Protein AF-A0A7V9AX51-F1 (afdb_monomer)

Structure (mmCIF, N/CA/C/O backbone):
data_AF-A0A7V9AX51-F1
#
_entry.id   AF-A0A7V9AX51-F1
#
loop_
_atom_site.group_PDB
_atom_site.id
_atom_site.type_symbol
_atom_site.label_atom_id
_atom_site.label_alt_id
_atom_site.label_comp_id
_atom_site.label_asym_id
_atom_site.label_entity_id
_atom_site.label_seq_id
_atom_site.pdbx_PDB_ins_code
_atom_site.Cartn_x
_atom_site.Cartn_y
_atom_site.Cartn_z
_atom_site.occupancy
_atom_site.B_iso_or_equiv
_atom_site.auth_seq_id
_atom_site.auth_comp_id
_atom_site.auth_asym_id
_atom_site.auth_atom_id
_atom_site.pdbx_PDB_model_num
ATOM 1 N N . MET A 1 1 ? -10.510 18.516 -19.518 1.00 35.62 1 MET A N 1
ATOM 2 C CA . MET A 1 1 ? -10.240 17.062 -1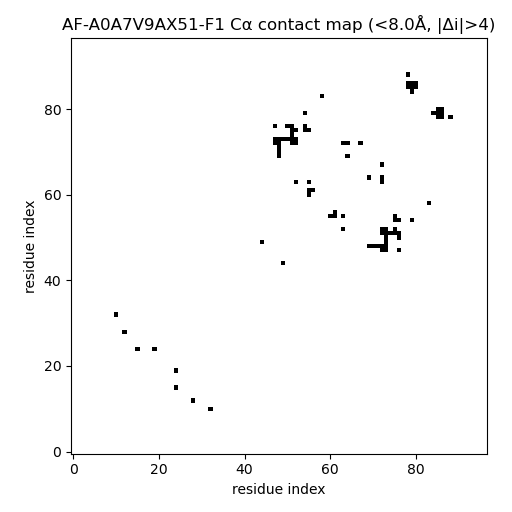9.536 1.00 35.62 1 MET A CA 1
ATOM 3 C C . MET A 1 1 ? -10.490 16.549 -18.130 1.00 35.62 1 MET A C 1
ATOM 5 O O . MET A 1 1 ? -9.690 16.837 -17.254 1.00 35.62 1 MET A O 1
ATOM 9 N N . SER A 1 2 ? -11.644 15.927 -17.887 1.00 38.84 2 SER A N 1
ATOM 10 C CA . SER A 1 2 ? -12.017 15.444 -16.553 1.00 38.84 2 SER A CA 1
ATOM 11 C C . SER A 1 2 ? -11.214 14.190 -16.212 1.00 38.84 2 SER A C 1
ATOM 13 O O . SER A 1 2 ? -11.202 13.239 -16.995 1.00 38.84 2 SER A O 1
ATOM 15 N N . GLU A 1 3 ? -10.517 14.198 -15.075 1.00 40.16 3 GLU A N 1
ATOM 16 C CA . GLU A 1 3 ? -9.832 13.015 -14.554 1.00 40.16 3 GLU A CA 1
ATOM 17 C C . GLU A 1 3 ? -10.836 11.867 -14.355 1.00 40.16 3 GLU A C 1
ATOM 19 O O . GLU A 1 3 ? -11.946 12.095 -13.865 1.00 40.16 3 GLU A O 1
ATOM 24 N N . PRO A 1 4 ? -10.481 10.618 -14.699 1.00 44.00 4 PRO A N 1
ATOM 25 C CA . PRO A 1 4 ? -11.334 9.487 -14.393 1.00 44.00 4 PRO A CA 1
ATOM 26 C C . PRO A 1 4 ? -11.396 9.321 -12.871 1.00 44.00 4 PRO A C 1
ATOM 28 O O . PRO A 1 4 ? -10.419 8.904 -12.244 1.00 44.00 4 PRO A O 1
ATOM 31 N N . HIS A 1 5 ? -12.554 9.619 -12.275 1.00 43.22 5 HIS A N 1
ATOM 32 C CA . HIS A 1 5 ? -12.878 9.236 -10.904 1.00 43.22 5 HIS A CA 1
ATOM 33 C C . HIS A 1 5 ? -12.772 7.711 -10.785 1.00 43.22 5 HIS A C 1
ATOM 35 O O . HIS A 1 5 ? -13.726 6.975 -11.044 1.00 43.22 5 HIS A O 1
ATOM 41 N N . ARG A 1 6 ? -11.598 7.203 -10.390 1.00 52.00 6 ARG A N 1
ATOM 42 C CA . ARG A 1 6 ? -11.491 5.838 -9.877 1.00 52.00 6 ARG A CA 1
ATOM 43 C C . ARG A 1 6 ? -12.428 5.764 -8.681 1.00 52.00 6 ARG A C 1
ATOM 45 O O . ARG A 1 6 ? -12.170 6.421 -7.674 1.00 52.00 6 ARG A O 1
ATOM 52 N N . ARG A 1 7 ? -13.508 4.986 -8.801 1.00 53.22 7 ARG A N 1
ATOM 53 C CA . ARG A 1 7 ? -14.379 4.645 -7.673 1.00 53.22 7 ARG A CA 1
ATOM 54 C C . ARG A 1 7 ? -13.472 4.135 -6.556 1.00 53.22 7 ARG A C 1
ATOM 56 O O . ARG A 1 7 ? -12.853 3.081 -6.702 1.00 53.22 7 ARG A O 1
ATOM 63 N N . ARG A 1 8 ? -13.314 4.919 -5.485 1.00 56.97 8 ARG A N 1
ATOM 64 C CA . ARG A 1 8 ? -12.674 4.437 -4.261 1.00 56.97 8 ARG A CA 1
ATOM 65 C C . ARG A 1 8 ? -13.496 3.227 -3.836 1.00 56.97 8 ARG A C 1
ATOM 67 O O . ARG A 1 8 ? -14.701 3.353 -3.653 1.00 56.97 8 ARG A O 1
ATOM 74 N N . SER A 1 9 ? -12.867 2.057 -3.765 1.00 62.09 9 SER A N 1
ATOM 75 C CA . SER A 1 9 ? -13.487 0.877 -3.169 1.00 62.09 9 SER A CA 1
ATOM 76 C C . SER A 1 9 ? -13.896 1.263 -1.747 1.00 62.09 9 SER A C 1
ATOM 78 O O . SER A 1 9 ? -13.016 1.527 -0.920 1.00 62.09 9 SER A O 1
ATOM 80 N N . MET A 1 10 ? -15.198 1.388 -1.505 1.00 70.12 10 MET A N 1
ATOM 81 C CA . MET A 1 10 ? -15.731 1.685 -0.183 1.00 70.12 10 MET A CA 1
ATOM 82 C C . MET A 1 10 ? -15.415 0.479 0.701 1.00 70.12 10 MET A C 1
ATOM 84 O O . MET A 1 10 ? -15.712 -0.650 0.314 1.00 70.12 10 MET A O 1
ATOM 88 N N . LEU A 1 11 ? -14.700 0.703 1.801 1.00 76.19 11 LEU A N 1
ATOM 89 C CA . LEU A 1 11 ? -14.443 -0.353 2.772 1.00 76.19 11 LEU A CA 1
ATOM 90 C C . LEU A 1 11 ? -15.652 -0.436 3.689 1.00 76.19 11 LEU A C 1
ATOM 92 O O . LEU A 1 11 ? -16.159 0.592 4.128 1.00 76.19 11 LEU A O 1
ATOM 96 N N . GLU A 1 12 ? -16.096 -1.655 3.954 1.00 84.25 12 GLU A N 1
ATOM 97 C CA . GLU A 1 12 ? -17.201 -1.934 4.857 1.00 84.25 12 GLU A CA 1
ATOM 98 C C . GLU A 1 12 ? -16.677 -2.781 6.013 1.00 84.25 12 GLU A C 1
ATOM 100 O O . GLU A 1 12 ? -15.923 -3.737 5.809 1.00 84.25 12 GLU A O 1
ATOM 105 N N . VAL A 1 13 ? -17.047 -2.406 7.236 1.00 83.38 13 VAL A N 1
ATOM 106 C CA . VAL A 1 13 ? -16.735 -3.198 8.424 1.00 83.38 13 VAL A CA 1
ATOM 107 C C . VAL A 1 13 ? -17.720 -4.363 8.474 1.00 83.38 13 VAL A C 1
ATOM 109 O O . VAL A 1 13 ? -18.896 -4.169 8.761 1.00 83.38 13 VAL A O 1
ATOM 112 N N . VAL A 1 14 ? -17.238 -5.570 8.173 1.00 88.19 14 VAL A N 1
ATOM 113 C CA . VAL A 1 14 ? -18.077 -6.778 8.066 1.00 88.19 14 VAL A CA 1
ATOM 114 C C . VAL A 1 14 ? -18.471 -7.327 9.439 1.00 88.19 14 VAL A C 1
ATOM 116 O O . VAL A 1 14 ? -19.610 -7.744 9.637 1.00 88.19 14 VAL A O 1
ATOM 119 N N . SER A 1 15 ? -17.545 -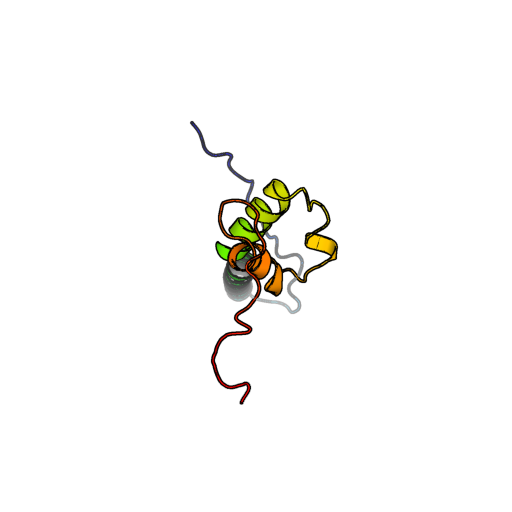7.322 10.400 1.00 87.12 15 SER A N 1
ATOM 120 C CA . SER A 1 15 ? -17.788 -7.815 11.756 1.00 87.12 15 SER A CA 1
ATOM 121 C C . SER A 1 15 ? -16.869 -7.139 12.771 1.00 87.12 15 SER A C 1
ATOM 123 O O . SER A 1 15 ? -15.709 -6.845 12.481 1.00 87.12 15 SER A O 1
ATOM 125 N N . ILE A 1 16 ? -17.399 -6.910 13.973 1.00 86.06 16 ILE A N 1
ATOM 126 C CA . ILE A 1 16 ? -16.634 -6.552 15.170 1.00 86.06 16 ILE A CA 1
ATOM 127 C C . ILE A 1 16 ? -17.121 -7.489 16.269 1.00 86.06 16 ILE A C 1
ATOM 129 O O . ILE A 1 16 ? -18.302 -7.462 16.616 1.00 86.06 16 ILE A O 1
ATOM 133 N N . ASP A 1 17 ? -16.220 -8.322 16.780 1.00 90.81 17 ASP A N 1
ATOM 134 C CA . ASP A 1 17 ? -16.527 -9.242 17.870 1.00 90.81 17 ASP A CA 1
ATOM 135 C C . ASP A 1 17 ? -16.549 -8.511 19.222 1.00 90.81 17 ASP A C 1
ATOM 137 O O . ASP A 1 17 ? -15.865 -7.506 19.425 1.00 90.81 17 ASP A O 1
ATOM 141 N N . GLY A 1 18 ? -17.347 -9.031 20.157 1.00 83.75 18 GLY A N 1
ATOM 142 C CA . GLY A 1 18 ? -17.702 -8.350 21.405 1.00 83.75 18 GLY A CA 1
ATOM 143 C C . GLY A 1 18 ? -19.031 -7.605 21.271 1.00 83.75 18 GLY A C 1
ATOM 144 O O . GLY A 1 18 ? -19.617 -7.549 20.195 1.00 83.75 18 GLY A O 1
ATOM 145 N N . GLN A 1 19 ? -19.556 -7.055 22.362 1.00 89.19 19 GLN A N 1
ATOM 146 C CA . GLN A 1 19 ? -20.708 -6.148 22.319 1.00 89.19 19 GLN A CA 1
ATOM 147 C C . GLN A 1 19 ? -20.193 -4.702 22.379 1.00 89.19 19 GLN A C 1
ATOM 149 O O . GLN A 1 19 ? -20.339 -4.071 23.424 1.00 89.19 19 GLN A O 1
ATOM 154 N N . PRO A 1 20 ? -19.533 -4.181 21.321 1.00 87.88 20 PRO A N 1
ATOM 155 C CA . PRO A 1 20 ? -19.003 -2.832 21.358 1.00 87.88 20 PRO A CA 1
ATOM 156 C C . PRO A 1 20 ? -20.161 -1.843 21.425 1.00 87.88 20 PRO A C 1
ATOM 158 O O . PRO A 1 20 ? -21.165 -1.976 20.709 1.00 87.88 20 PRO A O 1
ATOM 161 N N . SER A 1 21 ? -19.979 -0.834 22.262 1.00 94.06 21 SER A N 1
ATOM 162 C CA . SER A 1 21 ? -20.784 0.376 22.244 1.00 94.06 21 SER A CA 1
ATOM 163 C C . SER A 1 21 ? -20.687 1.071 20.883 1.00 94.06 21 SER A C 1
ATOM 165 O O . SER A 1 21 ? -19.777 0.835 20.083 1.00 94.06 21 SER A O 1
ATOM 167 N N . GLU A 1 22 ? -21.641 1.954 20.606 1.00 91.88 22 GLU A N 1
ATOM 168 C CA . GLU A 1 22 ? -21.659 2.718 19.358 1.00 91.88 22 GLU A CA 1
ATOM 169 C C . GLU A 1 22 ? -20.408 3.603 19.206 1.00 91.88 22 GLU A C 1
ATOM 171 O O . GLU A 1 22 ? -19.838 3.703 18.120 1.00 91.88 22 GLU A O 1
ATOM 176 N N . GLU A 1 23 ? -19.915 4.174 20.307 1.00 92.44 23 GLU A N 1
ATOM 177 C CA . GLU A 1 23 ? -18.679 4.964 20.313 1.00 92.44 23 GLU A CA 1
ATOM 178 C C . GLU A 1 23 ? -17.451 4.111 19.961 1.00 92.44 23 GLU A C 1
ATOM 180 O O . GLU A 1 23 ? -16.623 4.519 19.143 1.00 92.44 23 GLU A O 1
ATOM 185 N N . GLU A 1 24 ? -17.356 2.895 20.507 1.00 90.75 24 GLU A N 1
ATOM 186 C CA . GLU A 1 24 ? -16.274 1.958 20.184 1.00 90.75 24 GLU A CA 1
ATOM 187 C C . GLU A 1 24 ? -16.333 1.513 18.722 1.00 90.75 24 GLU A C 1
ATOM 189 O O . GLU A 1 24 ? -15.298 1.468 18.054 1.00 90.75 24 GLU A O 1
ATOM 194 N N . ARG A 1 25 ? -17.530 1.249 18.180 1.00 90.62 25 ARG A N 1
ATOM 195 C CA . ARG A 1 25 ? -17.690 0.925 16.751 1.00 90.62 25 ARG A CA 1
ATOM 196 C C . ARG A 1 25 ? -17.172 2.048 15.862 1.00 90.62 25 ARG A C 1
ATOM 198 O O . ARG A 1 25 ? -16.449 1.781 14.902 1.00 90.62 25 ARG A O 1
ATOM 205 N N . GLN A 1 26 ? -17.503 3.297 16.183 1.00 90.62 26 GLN A N 1
ATOM 206 C CA . GLN A 1 26 ? -17.045 4.459 15.419 1.00 90.62 26 GLN A CA 1
ATOM 207 C C . GLN A 1 26 ? -15.530 4.660 15.526 1.00 90.62 26 GLN A C 1
ATOM 209 O O . GLN A 1 26 ? -14.879 4.965 14.523 1.00 90.62 26 GLN A O 1
ATOM 214 N N . ALA A 1 27 ? -14.955 4.460 16.713 1.00 92.12 27 ALA A N 1
ATOM 215 C CA . ALA A 1 27 ? -13.511 4.525 16.913 1.00 92.12 27 ALA A CA 1
ATOM 216 C C . ALA A 1 27 ? -12.776 3.447 16.096 1.00 92.12 27 ALA A C 1
ATOM 218 O O . ALA A 1 27 ? -11.802 3.756 15.405 1.00 92.12 27 ALA A O 1
ATOM 219 N N . ILE A 1 28 ? -13.283 2.209 16.103 1.00 91.69 28 ILE A N 1
ATOM 220 C CA . ILE A 1 28 ? -12.736 1.095 15.318 1.00 91.69 28 ILE A CA 1
ATOM 221 C C . ILE A 1 28 ? -12.831 1.391 13.818 1.00 91.69 28 ILE A C 1
ATOM 223 O O . ILE A 1 28 ? -11.842 1.232 13.104 1.00 91.69 28 ILE A O 1
ATOM 227 N N . ALA A 1 29 ? -13.982 1.865 13.336 1.00 90.25 29 ALA A N 1
ATOM 228 C CA . ALA A 1 29 ? -14.167 2.200 11.926 1.00 90.25 29 ALA A CA 1
ATOM 229 C C . ALA A 1 29 ? -13.153 3.255 11.451 1.00 90.25 29 ALA A C 1
ATOM 231 O O . ALA A 1 29 ? -12.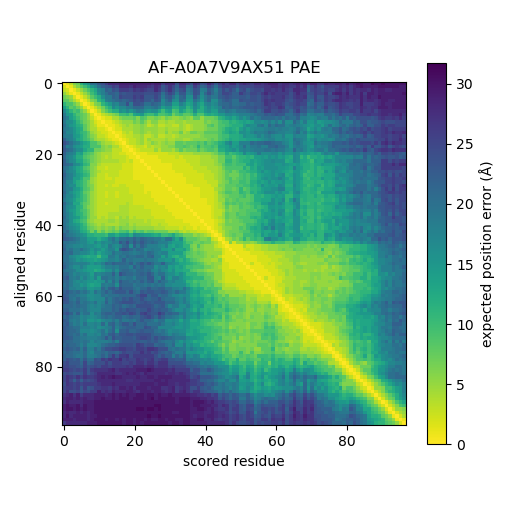486 3.053 10.436 1.00 90.25 29 ALA A O 1
ATOM 232 N N . ARG A 1 30 ? -12.958 4.334 12.223 1.00 89.94 30 ARG A N 1
ATOM 233 C CA . ARG A 1 30 ? -11.963 5.375 11.908 1.00 89.94 30 ARG A CA 1
ATOM 234 C C . ARG A 1 30 ? -10.537 4.828 11.892 1.00 89.94 30 ARG A C 1
ATOM 236 O O . ARG A 1 30 ? -9.788 5.100 10.957 1.00 89.94 30 ARG A O 1
ATOM 243 N N . ALA A 1 31 ? -10.169 4.019 12.885 1.00 91.50 31 ALA A N 1
ATOM 244 C CA . ALA A 1 31 ? -8.842 3.408 12.947 1.00 91.50 31 ALA A CA 1
ATOM 245 C C . ALA A 1 31 ? -8.572 2.489 11.740 1.00 91.50 31 ALA A C 1
ATOM 247 O O . ALA A 1 31 ? -7.481 2.517 11.164 1.00 91.50 31 ALA A O 1
ATOM 248 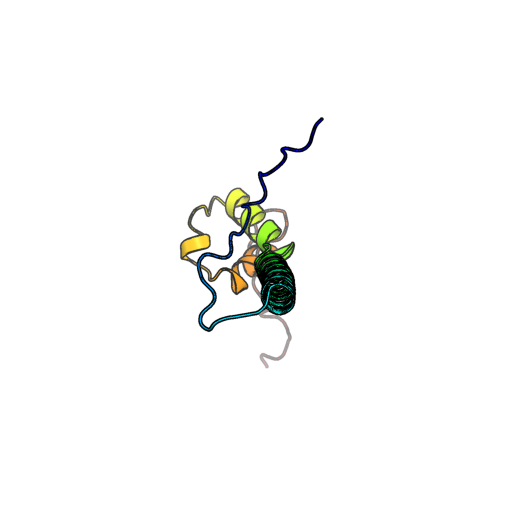N N . LEU A 1 32 ? -9.573 1.709 11.316 1.00 90.62 32 LEU A N 1
ATOM 249 C CA . LEU A 1 32 ? -9.479 0.846 10.136 1.00 90.62 32 LEU A CA 1
ATOM 250 C C . LEU A 1 32 ? -9.355 1.650 8.837 1.00 90.62 32 LEU A C 1
ATOM 252 O O . LEU A 1 32 ? -8.565 1.285 7.963 1.00 90.62 32 LEU A O 1
ATOM 256 N N . GLU A 1 33 ? -10.090 2.755 8.703 1.00 89.31 33 GLU A N 1
ATOM 257 C CA . GLU A 1 33 ? -9.968 3.654 7.553 1.00 89.31 33 GLU A CA 1
ATOM 258 C C . GLU A 1 33 ? -8.562 4.254 7.440 1.00 89.31 33 GLU A C 1
ATOM 260 O O . GLU A 1 33 ? -7.968 4.236 6.356 1.00 89.31 33 GLU A O 1
ATOM 265 N N . GLU A 1 34 ? -8.004 4.739 8.551 1.00 89.06 34 GLU A N 1
ATOM 266 C CA . GLU A 1 34 ? -6.646 5.283 8.596 1.00 89.06 34 GLU A CA 1
ATOM 267 C C . GLU A 1 34 ? -5.591 4.231 8.247 1.00 89.06 34 GLU 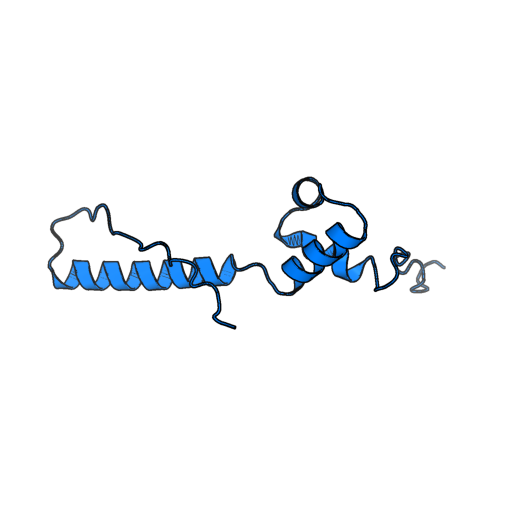A C 1
ATOM 269 O O . GLU A 1 34 ? -4.689 4.495 7.445 1.00 89.06 34 GLU A O 1
ATOM 274 N N . LEU A 1 35 ? -5.710 3.024 8.807 1.00 88.25 35 LEU A N 1
ATOM 275 C CA . LEU A 1 35 ? -4.804 1.917 8.507 1.00 88.25 35 LEU A CA 1
ATOM 276 C C . LEU A 1 35 ? -4.854 1.555 7.020 1.00 88.25 35 LEU A C 1
ATOM 278 O O . LEU A 1 35 ? -3.818 1.462 6.361 1.00 88.25 35 L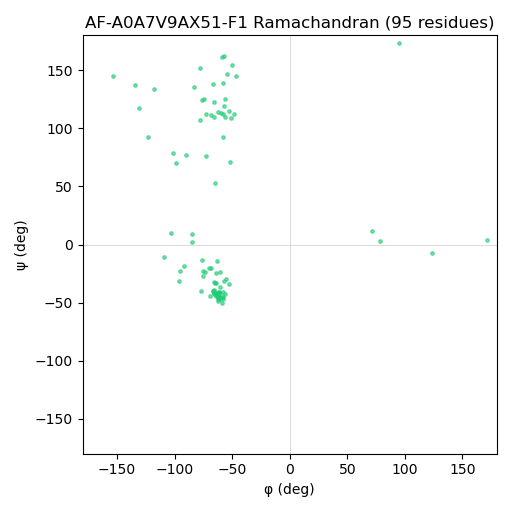EU A O 1
ATOM 282 N N . ALA A 1 36 ? -6.054 1.429 6.457 1.00 87.06 36 ALA A N 1
ATOM 283 C CA . ALA A 1 36 ? -6.214 1.125 5.045 1.00 87.06 36 ALA A CA 1
ATOM 284 C C . ALA A 1 36 ? -5.707 2.256 4.137 1.00 87.06 36 ALA A C 1
ATOM 286 O O . ALA A 1 36 ? -5.238 2.000 3.025 1.00 87.06 36 ALA A O 1
ATOM 287 N N . ALA A 1 37 ? -5.801 3.517 4.565 1.00 84.25 37 ALA A N 1
ATOM 288 C CA . ALA A 1 37 ? -5.207 4.639 3.847 1.00 84.25 37 ALA A CA 1
ATOM 289 C C . ALA A 1 37 ? -3.671 4.558 3.846 1.00 84.25 37 ALA A C 1
ATOM 291 O O . ALA A 1 37 ? -3.066 4.745 2.788 1.00 84.25 37 ALA A O 1
ATOM 292 N N . LYS A 1 38 ? -3.053 4.212 4.984 1.00 82.62 38 LYS A N 1
ATOM 293 C CA . LYS A 1 38 ? -1.600 3.995 5.096 1.00 82.62 38 LYS A CA 1
ATOM 294 C C . LYS A 1 38 ? -1.133 2.833 4.222 1.00 82.62 38 LYS A C 1
ATOM 296 O O . LYS A 1 38 ? -0.255 3.034 3.389 1.00 82.62 38 LYS A O 1
ATOM 301 N N . GLU A 1 39 ? -1.799 1.677 4.287 1.00 81.00 39 GLU A N 1
ATOM 302 C CA . GLU A 1 39 ? -1.473 0.543 3.409 1.00 81.00 39 GLU A CA 1
ATOM 303 C C . GLU A 1 39 ? -1.594 0.908 1.925 1.00 81.00 39 GLU A C 1
ATOM 305 O O . GLU A 1 39 ? -0.771 0.508 1.102 1.00 81.00 39 GLU A O 1
ATOM 310 N N . ARG A 1 40 ? -2.625 1.674 1.542 1.00 78.81 40 ARG A N 1
ATOM 311 C CA . ARG A 1 40 ? -2.773 2.141 0.156 1.00 78.81 40 ARG A CA 1
ATOM 312 C C . ARG A 1 40 ? -1.666 3.105 -0.242 1.00 78.81 40 ARG A C 1
ATOM 314 O O . ARG A 1 40 ? -1.225 3.045 -1.388 1.00 78.81 40 ARG A O 1
ATOM 321 N N . ALA A 1 41 ? -1.239 3.996 0.647 1.00 74.44 41 ALA A N 1
ATOM 322 C CA . ALA A 1 41 ? -0.125 4.900 0.388 1.00 74.44 41 ALA A CA 1
ATOM 323 C C . ALA A 1 41 ? 1.183 4.118 0.186 1.00 74.44 41 ALA A C 1
ATOM 325 O O . ALA A 1 41 ? 1.878 4.359 -0.797 1.00 74.44 41 ALA A O 1
ATOM 326 N N . GLU A 1 42 ? 1.454 3.118 1.025 1.00 71.38 42 GLU A N 1
ATOM 327 C CA . GLU A 1 42 ? 2.623 2.236 0.905 1.00 71.38 42 GLU A CA 1
ATOM 328 C C . GLU A 1 42 ? 2.579 1.370 -0.363 1.00 71.38 42 GLU A C 1
ATOM 330 O O . GLU A 1 42 ? 3.573 1.241 -1.076 1.00 71.38 42 GLU A O 1
ATOM 335 N N . ARG A 1 43 ? 1.405 0.821 -0.704 1.00 66.25 43 ARG A N 1
ATOM 336 C CA . ARG A 1 43 ? 1.194 0.030 -1.930 1.00 66.25 43 ARG A CA 1
ATOM 337 C C . ARG A 1 43 ? 1.083 0.881 -3.192 1.00 66.25 43 ARG A C 1
ATOM 339 O O . ARG A 1 43 ? 1.113 0.337 -4.301 1.00 66.25 43 ARG A O 1
ATOM 346 N N . THR A 1 44 ? 0.914 2.200 -3.075 1.00 66.19 44 THR A N 1
ATOM 347 C CA . THR A 1 44 ? 0.869 3.076 -4.246 1.00 66.19 44 THR A CA 1
ATOM 348 C C . THR A 1 44 ? 2.215 2.978 -4.936 1.00 66.19 44 THR A C 1
ATOM 350 O O . THR A 1 44 ? 3.231 3.388 -4.388 1.00 66.19 44 THR A O 1
ATOM 353 N N . ALA A 1 45 ? 2.209 2.430 -6.157 1.00 63.84 45 ALA A N 1
ATOM 354 C CA . ALA A 1 45 ? 3.418 2.243 -6.944 1.00 63.84 45 ALA A CA 1
ATOM 355 C C . ALA A 1 45 ? 4.229 3.541 -6.948 1.00 63.84 45 ALA A C 1
ATOM 357 O O . ALA A 1 45 ? 3.770 4.549 -7.510 1.00 63.84 45 ALA A O 1
ATOM 358 N N . SER A 1 46 ? 5.396 3.487 -6.299 1.00 71.38 46 SER A N 1
ATOM 359 C CA . SER A 1 46 ? 6.339 4.594 -6.204 1.00 71.38 46 SER A CA 1
ATOM 360 C C . SER A 1 46 ? 6.606 5.173 -7.594 1.00 71.38 46 SER A C 1
ATOM 362 O O . SER A 1 46 ? 6.456 4.495 -8.618 1.00 71.38 46 SER A O 1
ATOM 364 N N . ILE A 1 47 ? 7.000 6.445 -7.665 1.00 70.75 47 ILE A N 1
ATOM 365 C CA . ILE A 1 47 ? 7.351 7.071 -8.949 1.00 70.75 47 ILE A CA 1
ATOM 366 C C . ILE A 1 47 ? 8.394 6.235 -9.711 1.00 70.75 47 ILE A C 1
ATOM 368 O O . ILE A 1 47 ? 8.302 6.068 -10.925 1.00 70.75 47 ILE A O 1
ATOM 372 N N . TRP A 1 48 ? 9.289 5.596 -8.960 1.00 67.56 48 TRP A N 1
ATOM 373 C CA . TRP A 1 48 ? 10.302 4.656 -9.412 1.00 67.56 48 TRP A CA 1
ATOM 374 C C . TRP A 1 48 ? 9.728 3.374 -10.013 1.00 67.56 48 TRP A C 1
ATOM 376 O O . TRP A 1 48 ? 10.148 2.954 -11.090 1.00 67.56 48 TRP A O 1
ATOM 386 N N . LEU A 1 49 ? 8.712 2.787 -9.378 1.00 70.62 49 LEU A N 1
ATOM 387 C CA . LEU A 1 49 ? 7.962 1.673 -9.947 1.00 70.62 49 LEU A CA 1
ATOM 388 C C . LEU A 1 49 ? 7.329 2.062 -11.280 1.00 70.62 49 LEU A C 1
ATOM 390 O O . LEU A 1 49 ? 7.505 1.366 -12.276 1.00 70.62 49 LEU A O 1
ATOM 394 N N . ARG A 1 50 ? 6.625 3.198 -11.327 1.00 74.12 50 ARG A N 1
ATOM 395 C CA . ARG A 1 50 ? 5.976 3.686 -12.556 1.00 74.12 50 ARG A CA 1
ATOM 396 C C . ARG A 1 50 ? 6.992 3.939 -13.671 1.00 74.12 50 ARG A C 1
ATOM 398 O O . ARG A 1 50 ? 6.728 3.554 -14.811 1.00 74.12 50 ARG A O 1
ATOM 405 N N . ALA A 1 51 ? 8.143 4.523 -13.337 1.00 73.50 51 ALA A N 1
ATOM 406 C CA . ALA A 1 51 ? 9.253 4.734 -14.260 1.00 73.50 51 ALA A CA 1
ATOM 407 C C . ALA A 1 51 ? 9.804 3.402 -14.793 1.00 73.50 51 ALA A C 1
ATOM 409 O O . ALA A 1 51 ? 9.945 3.246 -16.004 1.00 73.50 51 ALA A O 1
ATOM 410 N N . GLY A 1 52 ? 10.008 2.409 -13.922 1.00 74.50 52 GLY A N 1
ATOM 411 C CA . GLY A 1 52 ? 10.41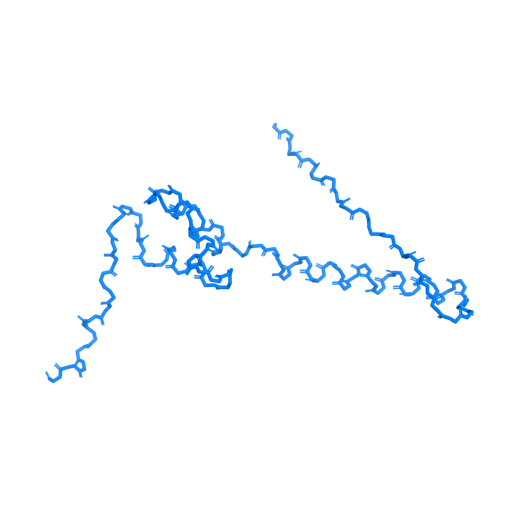4 1.057 -14.310 1.00 74.50 52 GLY A CA 1
ATOM 412 C C . GLY A 1 52 ? 9.429 0.393 -15.276 1.00 74.50 52 GLY A C 1
ATOM 413 O O . GLY A 1 52 ? 9.838 -0.111 -16.319 1.00 74.50 52 GLY A O 1
ATOM 414 N N . ARG A 1 53 ? 8.115 0.479 -15.007 1.00 75.50 53 ARG A N 1
ATOM 415 C CA . ARG A 1 53 ? 7.064 -0.036 -15.915 1.00 75.50 53 ARG A CA 1
ATOM 416 C C . ARG A 1 53 ? 7.071 0.663 -17.272 1.00 75.50 53 ARG A C 1
ATOM 418 O O . ARG A 1 53 ? 6.881 0.027 -18.308 1.00 75.50 53 ARG A O 1
ATOM 425 N N . ALA A 1 54 ? 7.221 1.987 -17.270 1.00 77.31 54 ALA A N 1
ATOM 426 C CA . ALA A 1 54 ? 7.278 2.774 -18.496 1.00 77.31 54 ALA A CA 1
ATOM 427 C C . ALA A 1 54 ? 8.506 2.399 -19.336 1.00 77.31 54 ALA A C 1
ATOM 429 O O . ALA A 1 54 ? 8.376 2.220 -20.546 1.00 77.31 54 ALA A O 1
ATOM 430 N N . GLN A 1 55 ? 9.657 2.211 -18.691 1.00 75.62 55 GLN A N 1
ATOM 431 C CA . GLN A 1 55 ? 10.891 1.804 -19.351 1.00 75.62 55 GLN A CA 1
ATOM 432 C C . GLN A 1 55 ? 10.821 0.360 -19.868 1.00 75.62 55 GLN A C 1
ATOM 434 O O . GLN A 1 55 ? 11.144 0.127 -21.027 1.00 75.62 55 GLN A O 1
ATOM 439 N N . GLY A 1 56 ? 10.299 -0.588 -19.081 1.00 76.56 56 GLY A N 1
ATOM 440 C CA . GLY A 1 56 ? 10.088 -1.972 -19.522 1.00 76.56 56 GLY A CA 1
ATOM 441 C C . GLY A 1 56 ? 9.223 -2.062 -20.784 1.00 76.56 56 GLY A C 1
ATOM 442 O O . GLY A 1 56 ? 9.591 -2.746 -21.734 1.00 76.56 56 GLY A O 1
ATOM 443 N N . ARG A 1 57 ? 8.136 -1.276 -20.861 1.00 76.94 57 ARG A N 1
ATOM 444 C CA . ARG A 1 57 ? 7.310 -1.181 -22.080 1.00 76.94 57 ARG A CA 1
ATOM 445 C C . ARG A 1 57 ? 8.075 -0.643 -23.287 1.00 76.94 57 ARG A C 1
ATOM 447 O O . ARG A 1 57 ? 7.895 -1.161 -24.382 1.00 76.94 57 ARG A O 1
ATOM 454 N N . ARG A 1 58 ? 8.926 0.372 -23.105 1.00 75.50 58 ARG A N 1
ATOM 455 C CA . ARG A 1 58 ? 9.765 0.913 -24.192 1.00 75.50 58 ARG A CA 1
ATOM 456 C C . ARG A 1 58 ? 10.782 -0.099 -24.708 1.00 75.50 58 ARG A C 1
ATOM 458 O O . ARG A 1 58 ? 11.090 -0.084 -25.890 1.00 75.50 58 ARG A O 1
ATOM 465 N N . LEU A 1 59 ? 11.280 -0.966 -23.831 1.00 75.12 59 LEU A N 1
ATOM 466 C CA . LEU A 1 59 ? 12.241 -2.018 -24.163 1.00 75.12 59 LEU A CA 1
ATOM 467 C C . LEU A 1 59 ? 11.578 -3.307 -24.683 1.00 75.12 59 LEU A C 1
ATOM 469 O O . LEU A 1 59 ? 12.273 -4.290 -24.914 1.00 75.12 59 LEU A O 1
ATOM 473 N N . GLY A 1 60 ? 10.248 -3.343 -24.834 1.00 77.75 60 GLY A N 1
ATOM 474 C CA . GLY A 1 60 ? 9.520 -4.551 -25.245 1.00 77.75 60 GLY A CA 1
ATOM 475 C C . GLY A 1 60 ? 9.450 -5.650 -24.174 1.00 77.75 60 GLY A C 1
ATOM 476 O O . GLY A 1 60 ? 9.033 -6.768 -24.462 1.00 77.75 60 GLY A O 1
ATOM 477 N N . MET A 1 61 ? 9.823 -5.348 -22.928 1.00 73.56 61 MET A N 1
ATOM 478 C CA . MET A 1 61 ? 9.809 -6.281 -21.798 1.00 73.56 61 MET A CA 1
ATOM 479 C C . MET A 1 61 ? 8.463 -6.227 -21.067 1.00 73.56 61 MET A C 1
ATOM 481 O O . MET A 1 61 ? 8.326 -5.613 -20.006 1.00 73.56 61 MET A O 1
ATOM 485 N N . PHE A 1 62 ? 7.437 -6.846 -21.647 1.00 71.38 62 PHE A N 1
ATOM 486 C CA . PHE A 1 62 ? 6.083 -6.872 -21.073 1.00 71.38 62 PHE A CA 1
ATOM 487 C C . PHE A 1 62 ? 5.946 -7.838 -19.882 1.00 71.38 62 PHE A C 1
ATOM 489 O O . PHE A 1 62 ? 5.103 -7.633 -19.006 1.00 71.38 62 PHE A O 1
ATOM 496 N N . ASP A 1 63 ? 6.827 -8.836 -19.800 1.00 72.31 63 ASP A N 1
ATOM 497 C CA . ASP A 1 63 ? 6.914 -9.833 -18.728 1.00 72.31 63 ASP A CA 1
ATOM 498 C C . ASP A 1 63 ? 7.732 -9.356 -17.512 1.00 72.31 63 ASP A C 1
ATOM 500 O O . ASP A 1 63 ? 7.993 -10.131 -16.597 1.00 72.31 63 ASP A O 1
ATOM 504 N N . TYR A 1 64 ? 8.121 -8.076 -17.449 1.00 67.94 64 TYR A N 1
ATOM 505 C CA . TYR A 1 64 ? 8.980 -7.548 -16.377 1.00 67.94 64 TYR A CA 1
ATOM 506 C C . TYR A 1 64 ? 8.427 -7.787 -14.959 1.00 67.94 64 TYR A C 1
ATOM 508 O O . TYR A 1 64 ? 9.199 -7.923 -14.015 1.00 67.94 64 TYR A O 1
ATOM 516 N N . HIS A 1 65 ? 7.101 -7.854 -14.813 1.00 63.62 65 HIS A N 1
ATOM 517 C CA . HIS A 1 65 ? 6.413 -8.131 -13.551 1.00 63.62 65 HIS A CA 1
ATOM 518 C C . HIS A 1 65 ? 6.586 -9.580 -13.071 1.00 63.62 65 HIS A C 1
ATOM 520 O O . HIS A 1 65 ? 6.385 -9.847 -11.894 1.00 63.62 65 HIS A O 1
ATOM 526 N N . ALA A 1 66 ? 6.947 -10.498 -13.970 1.00 69.38 66 ALA A N 1
ATOM 527 C CA . ALA A 1 66 ? 7.276 -11.884 -13.650 1.00 69.38 66 ALA A CA 1
ATOM 528 C C . ALA A 1 66 ? 8.780 -12.081 -13.388 1.00 69.38 66 ALA A C 1
ATOM 530 O O . ALA A 1 66 ? 9.175 -13.082 -12.801 1.00 69.38 66 ALA A O 1
ATOM 531 N N . ARG A 1 67 ? 9.627 -11.140 -13.830 1.00 67.44 67 ARG A N 1
ATOM 532 C CA . ARG A 1 67 ? 11.094 -11.215 -13.692 1.00 67.44 67 ARG A CA 1
ATOM 533 C C . ARG A 1 67 ? 11.645 -10.478 -12.477 1.00 67.44 67 ARG A C 1
ATOM 535 O O . ARG A 1 67 ? 12.759 -10.771 -12.054 1.00 67.44 67 ARG A O 1
ATOM 542 N N . PHE A 1 68 ? 10.909 -9.501 -11.957 1.00 66.75 68 PHE A N 1
ATOM 543 C CA . PHE A 1 68 ? 11.338 -8.685 -10.828 1.00 66.75 68 PHE A CA 1
ATOM 544 C C . PHE A 1 68 ? 10.215 -8.549 -9.812 1.00 66.75 68 PHE A C 1
ATOM 546 O O . PHE A 1 68 ? 9.076 -8.247 -10.174 1.00 66.75 68 PHE A O 1
ATOM 553 N N . GLU A 1 69 ? 10.577 -8.677 -8.538 1.00 70.38 69 GLU A N 1
ATOM 554 C CA . GLU A 1 69 ? 9.710 -8.288 -7.435 1.00 70.38 69 GLU A CA 1
ATOM 555 C C . GLU A 1 69 ? 9.268 -6.830 -7.590 1.00 70.38 69 GLU A C 1
ATOM 557 O O . GLU A 1 69 ? 10.013 -5.972 -8.081 1.00 70.38 69 GLU A O 1
ATOM 562 N N . ALA A 1 70 ? 8.049 -6.516 -7.146 1.00 67.31 70 ALA A N 1
ATOM 563 C CA . ALA A 1 70 ? 7.513 -5.160 -7.253 1.00 67.31 70 ALA A CA 1
ATOM 564 C C . ALA A 1 70 ? 8.419 -4.131 -6.549 1.00 67.31 70 ALA A C 1
ATOM 566 O O . ALA A 1 70 ? 8.548 -3.005 -7.014 1.00 67.31 70 ALA A O 1
ATO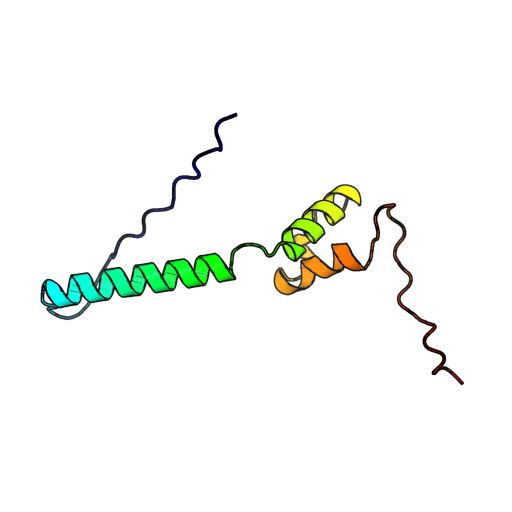M 567 N N . ALA A 1 71 ? 9.112 -4.515 -5.478 1.00 65.94 71 ALA A N 1
ATOM 568 C CA . ALA A 1 71 ? 10.079 -3.648 -4.809 1.00 65.94 71 ALA A CA 1
ATOM 569 C C . ALA A 1 71 ? 11.340 -3.359 -5.648 1.00 65.94 71 ALA A C 1
ATOM 571 O O . ALA A 1 71 ? 12.004 -2.358 -5.402 1.00 65.94 71 ALA A O 1
ATOM 572 N N . ASP A 1 72 ? 11.653 -4.180 -6.654 1.00 66.44 72 ASP A N 1
ATOM 573 C CA . ASP A 1 72 ? 12.876 -4.103 -7.462 1.00 66.44 72 ASP A CA 1
ATOM 574 C C . ASP A 1 72 ? 12.647 -3.629 -8.900 1.00 66.44 72 ASP A C 1
ATOM 576 O O . ASP A 1 72 ? 13.602 -3.276 -9.596 1.00 66.44 72 ASP A O 1
ATOM 580 N N . ALA A 1 73 ? 11.396 -3.545 -9.361 1.00 67.12 73 ALA A N 1
ATOM 581 C CA . ALA A 1 73 ? 11.105 -3.148 -10.740 1.00 67.12 73 ALA A CA 1
ATOM 582 C C . ALA A 1 73 ? 11.549 -1.706 -11.086 1.00 67.12 73 ALA A C 1
ATOM 584 O O . ALA A 1 73 ? 11.669 -1.367 -12.265 1.00 67.12 73 ALA A O 1
ATOM 585 N N . TRP A 1 74 ? 11.879 -0.863 -10.097 1.00 66.88 74 TRP A N 1
ATOM 586 C CA . TRP A 1 74 ? 12.519 0.437 -10.339 1.00 66.88 74 TRP A CA 1
ATOM 587 C C . TRP A 1 74 ? 13.915 0.332 -10.960 1.00 66.88 74 TRP A C 1
ATOM 589 O O . TRP A 1 74 ? 14.336 1.259 -11.652 1.00 66.88 74 TRP A O 1
ATOM 599 N N . ARG A 1 75 ? 14.628 -0.785 -10.773 1.00 66.69 75 ARG A N 1
ATOM 600 C CA . ARG A 1 75 ? 15.986 -0.986 -11.310 1.00 66.69 75 ARG A CA 1
ATOM 601 C C . ARG A 1 75 ? 16.032 -0.914 -12.836 1.00 66.69 75 ARG A C 1
ATOM 603 O O . ARG A 1 75 ? 17.061 -0.569 -13.406 1.00 66.69 75 ARG A O 1
ATOM 610 N N . LEU A 1 76 ? 14.911 -1.175 -13.512 1.00 66.62 76 LEU A N 1
ATOM 611 C CA . LEU A 1 76 ? 14.800 -0.992 -14.963 1.00 66.62 76 LEU A CA 1
ATOM 612 C C . LEU A 1 76 ? 14.961 0.472 -15.378 1.00 66.62 76 LEU A C 1
ATOM 614 O O . LEU A 1 76 ? 15.522 0.747 -16.434 1.00 66.62 76 LEU A O 1
ATOM 618 N N . SER A 1 77 ? 14.508 1.409 -14.543 1.00 63.25 77 SER A N 1
ATOM 619 C CA . SER A 1 77 ? 14.654 2.841 -14.817 1.00 63.25 77 SER A CA 1
ATOM 620 C C . SER A 1 77 ? 16.086 3.349 -14.621 1.00 63.25 77 SER A C 1
ATOM 622 O O . SER A 1 77 ? 16.458 4.340 -15.239 1.00 63.25 77 SER A O 1
ATOM 624 N N . THR A 1 78 ? 16.899 2.667 -13.805 1.00 64.69 78 THR A N 1
ATOM 625 C CA . THR A 1 78 ? 18.293 3.054 -13.536 1.00 64.69 78 THR A CA 1
ATOM 626 C C . THR A 1 78 ? 19.304 2.316 -14.410 1.00 64.69 78 THR A C 1
ATOM 628 O O . THR A 1 78 ? 20.328 2.895 -14.759 1.00 64.69 78 THR A O 1
ATOM 631 N N . ARG A 1 79 ? 19.031 1.064 -14.805 1.00 61.94 79 ARG A N 1
ATOM 632 C CA . ARG A 1 79 ? 19.918 0.285 -15.691 1.00 61.94 79 ARG A CA 1
ATOM 633 C C . ARG A 1 79 ? 19.865 0.706 -17.153 1.00 61.94 79 ARG A C 1
ATOM 635 O O . ARG A 1 79 ? 20.845 0.526 -17.866 1.00 61.94 79 ARG A O 1
ATOM 642 N N . PHE A 1 80 ? 18.744 1.256 -17.604 1.00 58.72 80 PHE A N 1
ATOM 643 C CA . PHE A 1 80 ? 18.545 1.618 -19.003 1.00 58.72 80 PHE A CA 1
ATOM 644 C C . PHE A 1 80 ? 18.212 3.104 -19.094 1.00 58.72 80 PHE A C 1
ATOM 646 O O . PHE A 1 80 ? 17.035 3.460 -18.993 1.00 58.72 80 PHE A O 1
ATOM 653 N N . PRO A 1 81 ? 19.207 3.990 -19.276 1.00 58.78 81 PRO A N 1
ATOM 654 C CA . PRO A 1 81 ? 18.939 5.387 -19.579 1.00 58.78 81 PRO A CA 1
ATOM 655 C C . PRO A 1 81 ? 18.087 5.537 -20.850 1.00 58.78 81 PRO A C 1
ATOM 657 O O . PRO A 1 81 ? 17.942 4.626 -21.675 1.00 58.78 81 PRO A O 1
ATOM 660 N N . PHE A 1 82 ? 17.492 6.720 -21.001 1.00 53.19 82 PHE A N 1
ATOM 661 C CA . PHE A 1 82 ? 16.716 7.098 -22.181 1.00 53.19 82 PHE A CA 1
ATOM 662 C C . PHE A 1 82 ? 17.567 6.860 -23.447 1.00 53.19 82 PHE A C 1
ATOM 664 O O . PHE A 1 82 ? 18.614 7.478 -23.602 1.00 53.19 82 PHE A O 1
ATOM 671 N N . GLY A 1 83 ? 17.156 5.925 -24.315 1.00 59.91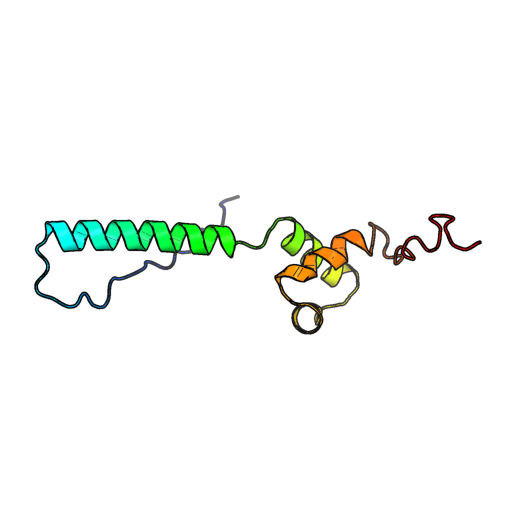 83 GLY A N 1
ATOM 672 C CA . GLY A 1 83 ? 17.938 5.497 -25.490 1.00 59.91 83 GLY A CA 1
ATOM 673 C C . GLY A 1 83 ? 18.238 3.994 -25.573 1.00 59.91 83 GLY A C 1
ATOM 674 O O . GLY A 1 83 ? 18.730 3.537 -26.599 1.00 59.91 83 GLY A O 1
ATOM 675 N N . GLY A 1 84 ? 17.916 3.210 -24.537 1.00 56.38 84 GLY A N 1
ATOM 676 C CA . GLY A 1 84 ? 17.843 1.742 -24.625 1.00 56.38 84 GLY A CA 1
ATOM 677 C C . GLY A 1 84 ? 19.176 0.992 -24.595 1.00 56.38 84 GLY A C 1
ATOM 678 O O . GLY A 1 84 ? 19.177 -0.234 -24.664 1.00 56.38 84 GLY A O 1
ATOM 679 N N . ARG A 1 85 ? 20.308 1.686 -24.439 1.00 58.44 85 ARG A N 1
ATOM 680 C CA . ARG A 1 85 ? 21.570 1.021 -24.096 1.00 58.44 85 ARG A CA 1
ATOM 681 C C . ARG A 1 85 ? 21.550 0.656 -22.618 1.00 58.44 85 ARG A C 1
ATOM 683 O O . ARG A 1 85 ? 21.337 1.530 -21.780 1.00 58.44 85 ARG A O 1
ATOM 690 N N . GLU A 1 86 ? 21.759 -0.623 -22.317 1.00 57.44 86 GLU A N 1
ATOM 691 C CA . GLU A 1 86 ? 22.078 -1.060 -20.960 1.00 57.44 86 GLU A CA 1
ATOM 692 C C . GLU A 1 86 ? 23.324 -0.299 -20.517 1.00 57.44 86 GLU A C 1
ATOM 694 O O . GLU A 1 86 ? 24.324 -0.281 -21.236 1.00 57.44 86 GLU A O 1
ATOM 699 N N . TYR A 1 87 ? 23.252 0.384 -19.378 1.00 53.50 87 TYR A N 1
ATOM 700 C CA . TYR A 1 87 ? 24.442 0.940 -18.763 1.00 53.50 87 TYR A CA 1
ATOM 701 C C . TYR A 1 87 ? 25.259 -0.265 -18.287 1.00 53.50 87 TYR A C 1
ATOM 703 O O . TYR A 1 87 ? 24.793 -0.961 -17.376 1.00 53.50 87 TYR A O 1
ATOM 711 N N . PRO A 1 88 ? 26.430 -0.571 -18.885 1.00 54.25 88 PRO A N 1
ATOM 712 C CA . PRO A 1 88 ? 27.300 -1.574 -18.304 1.00 54.25 88 PRO A CA 1
ATOM 713 C C . PRO A 1 88 ? 27.625 -1.040 -16.913 1.00 54.25 88 PRO A C 1
ATOM 715 O O . PRO A 1 88 ? 28.188 0.048 -16.777 1.00 54.25 88 PRO A O 1
ATOM 718 N N . GLY A 1 89 ? 27.143 -1.731 -15.876 1.00 52.06 89 GLY A N 1
ATOM 719 C CA . GLY A 1 89 ? 27.411 -1.351 -14.494 1.00 52.06 89 GLY A CA 1
ATOM 720 C C . GLY A 1 89 ? 28.899 -1.054 -14.343 1.00 52.06 89 GLY A C 1
ATOM 721 O O . GLY A 1 89 ? 29.700 -1.669 -15.040 1.00 52.06 89 GLY A O 1
ATOM 722 N N . LEU A 1 90 ? 29.236 -0.078 -13.498 1.00 51.09 90 LEU A N 1
ATOM 723 C CA . LEU A 1 90 ? 30.586 0.428 -13.228 1.00 51.09 90 LEU A CA 1
ATOM 724 C C . LEU A 1 90 ? 31.596 -0.690 -12.862 1.00 51.09 90 LEU A C 1
ATOM 726 O O . LEU A 1 90 ? 32.076 -0.755 -11.736 1.00 51.09 90 LEU A O 1
ATOM 730 N N . ASN A 1 91 ? 31.986 -1.525 -13.823 1.00 45.56 91 ASN A N 1
ATOM 731 C CA . ASN A 1 91 ? 33.278 -2.187 -13.894 1.00 45.56 91 ASN A CA 1
ATOM 732 C C . ASN A 1 91 ? 34.261 -1.075 -14.270 1.00 45.56 91 ASN A C 1
ATOM 734 O O . ASN A 1 91 ? 34.574 -0.868 -15.438 1.00 45.56 91 ASN A O 1
ATOM 738 N N . GLY A 1 92 ? 34.601 -0.244 -13.287 1.00 48.56 92 GLY A N 1
ATOM 739 C CA . GLY A 1 92 ? 35.334 1.000 -13.519 1.00 48.56 92 GLY A CA 1
ATOM 740 C C . GLY A 1 92 ? 35.460 1.934 -12.315 1.00 48.56 92 GLY A C 1
ATOM 741 O O . GLY A 1 92 ? 36.024 3.013 -12.459 1.00 48.56 92 GLY A O 1
ATOM 742 N N . ARG A 1 93 ? 34.985 1.557 -11.117 1.00 48.38 93 ARG A N 1
ATOM 743 C CA . ARG A 1 93 ? 35.653 2.044 -9.900 1.00 48.38 93 ARG A CA 1
ATOM 744 C C . ARG A 1 93 ? 36.968 1.279 -9.838 1.00 48.38 93 ARG A C 1
ATOM 746 O O . ARG A 1 93 ? 36.923 0.056 -9.773 1.00 48.38 93 ARG A O 1
ATOM 753 N N . GLY A 1 94 ? 38.087 1.976 -10.010 1.00 49.97 94 GLY A N 1
ATOM 754 C CA . GLY A 1 94 ? 39.440 1.428 -10.151 1.00 49.97 94 GLY A CA 1
ATOM 755 C C . GLY A 1 94 ? 39.980 0.692 -8.922 1.00 49.97 94 GLY A C 1
ATOM 756 O O . GLY A 1 94 ? 41.081 0.988 -8.487 1.00 49.97 94 GLY A O 1
ATOM 757 N N . ASP A 1 95 ? 39.230 -0.278 -8.401 1.00 55.16 95 ASP A N 1
ATOM 758 C CA . ASP A 1 95 ? 39.623 -1.172 -7.309 1.00 55.16 95 ASP A CA 1
ATOM 759 C C . ASP A 1 95 ? 40.010 -2.570 -7.836 1.00 55.16 95 ASP A C 1
ATOM 761 O O . ASP A 1 95 ? 40.207 -3.516 -7.075 1.00 55.16 95 ASP A O 1
ATOM 765 N N . ALA A 1 96 ? 40.135 -2.720 -9.158 1.00 45.72 96 ALA A N 1
ATOM 766 C CA . ALA A 1 96 ? 40.676 -3.913 -9.795 1.00 45.72 96 ALA A CA 1
ATOM 767 C C . ALA A 1 96 ? 42.133 -3.666 -10.221 1.00 45.72 96 ALA A C 1
ATOM 769 O O . ALA A 1 96 ? 42.389 -3.455 -11.401 1.00 45.72 96 ALA A O 1
ATOM 770 N N . LYS A 1 97 ? 43.033 -3.753 -9.229 1.00 38.94 97 LYS A N 1
ATOM 771 C CA . LYS A 1 97 ? 44.512 -3.706 -9.289 1.00 38.94 97 LYS A CA 1
ATOM 772 C C . LYS A 1 97 ? 45.173 -2.436 -9.826 1.00 38.94 97 LYS A C 1
ATOM 774 O O . LYS A 1 97 ? 44.993 -2.098 -11.011 1.00 38.94 97 LYS A O 1
#

Foldseek 3Di:
DDDPPPPDPDDDDPDDPDPDDPVVVVVVVVVVVVVVVVVCVVVVQPPLLVLLCVLCVVQVNPCLCVVDPSVCSSVSNVQADDPGDGDPPCPPPPPPD

Secondary structure (DSSP, 8-state):
-----------------S---HHHHHHHHHHHHHHHHHHHHHHS--HHHHHHHHHHHHTT-TTHHHHS-TTTTTHHHHHS-TTS------TTSS---

Solvent-accessible surface area (backbone atoms only — not comparable to full-atom values): 6219 Å² total; per-residue (Å²): 135,83,78,83,79,72,77,73,81,80,84,75,90,87,79,74,88,73,89,69,51,73,69,53,49,52,52,51,52,51,53,51,52,54,51,52,50,51,55,48,58,71,66,45,74,46,73,50,34,52,43,6,54,55,42,28,55,76,72,70,40,79,61,49,77,82,76,33,56,78,91,51,35,29,50,46,43,72,40,34,48,97,84,73,53,69,56,79,71,79,88,69,68,87,80,78,126

Radius of gyration: 22.06 Å; Cα contacts (8 Å, |Δi|>4): 46; chains: 1; bounding box: 66×29×48 Å

Sequence (97 aa):
MSEPHRRRSMLEVVSIDGQPSEEERQAIARALEELAAKERAERTASIWLRAGRAQGRRLGMFDYHARFEAADAWRLSTRFPFGGREYPGLNGRGDAK

Mean predicted aligned error: 14.71 Å

pLDDT: mean 70.21, std 15.09, range [35.62, 94.06]